Protein AF-A0A943YYN7-F1 (afdb_monomer_lite)

Radius of gyration: 17.91 Å; chains: 1; bounding box: 34×28×57 Å

Secondary structure (DSSP, 8-state):
----PPPP--SS-HHHHHHHHHHHHHHHHHHHHHHHHHHH---HHHHHHHHHHHHHHHHHHHHHHHHHHHHTT--HHHHHTTTTS--

Foldseek 3Di:
DDPPPPQPPPVDDLVNLCVPPNPLSSLVSLLVSLVSCLVSDPDPVVNVVSVVSNVVSVVVNVVVVQVVCVVVVVDPVCVVVVVPPDD

Organism: NCBI:txid626934

Structure (mmCIF, N/CA/C/O backbone):
data_AF-A0A943YYN7-F1
#
_entry.id   AF-A0A943YYN7-F1
#
loop_
_atom_site.group_PDB
_atom_site.id
_atom_site.type_symbol
_atom_site.label_atom_id
_atom_site.label_alt_id
_atom_site.label_comp_id
_atom_site.label_asym_id
_atom_site.label_entity_id
_atom_site.label_seq_id
_atom_site.pdbx_PDB_ins_code
_atom_site.Cartn_x
_atom_site.Cartn_y
_atom_site.Cartn_z
_atom_site.occupancy
_atom_site.B_iso_or_equiv
_atom_site.auth_seq_id
_atom_site.auth_comp_id
_atom_site.auth_asym_id
_atom_site.auth_atom_id
_atom_site.pdbx_PDB_model_num
ATOM 1 N N . MET A 1 1 ? -22.528 0.203 26.634 1.00 40.00 1 MET A N 1
ATOM 2 C CA . MET A 1 1 ? -21.928 -0.915 25.874 1.00 40.00 1 MET A CA 1
ATOM 3 C C . MET A 1 1 ? -21.694 -0.432 24.452 1.00 40.00 1 MET A C 1
ATOM 5 O O . MET A 1 1 ? -22.654 -0.288 23.707 1.00 40.00 1 MET A O 1
ATOM 9 N N . GLY A 1 2 ? -20.458 -0.049 24.122 1.00 43.72 2 GLY A N 1
ATOM 10 C CA . GLY A 1 2 ? -20.115 0.438 22.784 1.00 43.72 2 GLY A CA 1
ATOM 11 C C . GLY A 1 2 ? -20.124 -0.718 21.791 1.00 43.72 2 GLY A C 1
ATOM 12 O O . GLY A 1 2 ? -19.515 -1.751 22.056 1.00 43.72 2 GLY A O 1
ATOM 13 N N . ARG A 1 3 ? -20.844 -0.567 20.675 1.00 48.59 3 ARG A N 1
ATOM 14 C CA . ARG A 1 3 ? -20.768 -1.501 19.548 1.00 48.59 3 ARG A CA 1
ATOM 15 C C . ARG A 1 3 ? -19.358 -1.398 18.976 1.00 48.59 3 ARG A C 1
ATOM 17 O O . ARG A 1 3 ? -19.057 -0.435 18.281 1.00 48.59 3 ARG A O 1
ATOM 24 N N . THR A 1 4 ? -18.495 -2.362 19.269 1.00 53.78 4 THR A N 1
ATOM 25 C CA . THR A 1 4 ? -17.284 -2.561 18.478 1.00 53.78 4 THR A CA 1
ATOM 26 C C . THR A 1 4 ? -17.743 -2.926 17.071 1.00 53.78 4 THR A C 1
ATOM 28 O O . THR A 1 4 ? -18.229 -4.031 16.831 1.00 53.78 4 THR A O 1
ATOM 31 N N . LYS A 1 5 ? -17.683 -1.964 16.140 1.00 55.66 5 LYS A N 1
ATOM 32 C CA . LYS A 1 5 ? -17.810 -2.263 14.712 1.00 55.66 5 LYS A CA 1
ATOM 33 C C . LYS A 1 5 ? -16.773 -3.345 14.415 1.00 55.66 5 LYS A C 1
ATOM 35 O O . LYS A 1 5 ? -15.595 -3.172 14.715 1.00 55.66 5 LYS A O 1
ATOM 40 N N . SER A 1 6 ? -17.239 -4.498 13.939 1.00 54.44 6 SER A N 1
ATOM 41 C CA . SER A 1 6 ? -16.368 -5.599 13.541 1.00 54.44 6 SER A CA 1
A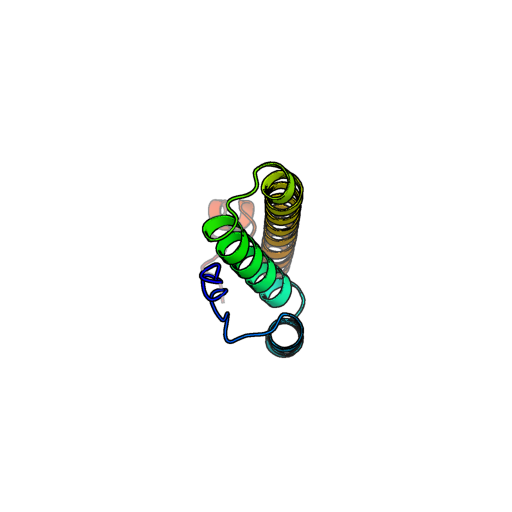TOM 42 C C . SER A 1 6 ? -15.353 -5.053 12.546 1.00 54.44 6 SER A C 1
ATOM 44 O O . SER A 1 6 ? -15.752 -4.585 11.483 1.00 54.44 6 SER A O 1
ATOM 46 N N . ILE A 1 7 ? -14.063 -5.114 12.881 1.00 56.72 7 ILE A N 1
ATOM 47 C CA . ILE A 1 7 ? -12.994 -4.851 11.915 1.00 56.72 7 ILE A CA 1
ATOM 48 C C . ILE A 1 7 ? -13.231 -5.814 10.749 1.00 56.72 7 ILE A C 1
ATOM 50 O O . ILE A 1 7 ? -13.471 -7.008 10.979 1.00 56.72 7 ILE A O 1
ATOM 54 N N . ALA A 1 8 ? -13.248 -5.298 9.519 1.00 52.94 8 ALA A N 1
ATOM 55 C CA . ALA A 1 8 ? -13.370 -6.135 8.338 1.00 52.94 8 ALA A CA 1
ATOM 56 C C . ALA A 1 8 ? -12.253 -7.187 8.390 1.00 52.94 8 ALA A C 1
ATOM 58 O O . ALA A 1 8 ? -11.068 -6.871 8.494 1.00 52.94 8 ALA A O 1
ATOM 59 N N . LYS A 1 9 ? -12.634 -8.467 8.437 1.00 57.81 9 LYS A N 1
ATOM 60 C CA . LYS A 1 9 ? -11.663 -9.556 8.396 1.00 57.81 9 LYS A CA 1
ATOM 61 C C . LYS A 1 9 ? -11.158 -9.646 6.963 1.00 57.81 9 LYS A C 1
ATOM 63 O O . LYS A 1 9 ? -11.709 -10.410 6.175 1.00 57.81 9 LYS A O 1
ATOM 68 N N . THR A 1 10 ? -10.084 -8.933 6.638 1.00 57.28 10 THR A N 1
ATOM 69 C CA . THR A 1 10 ? -9.216 -9.361 5.540 1.00 57.28 10 THR A CA 1
ATOM 70 C C . THR A 1 10 ? -8.786 -10.792 5.851 1.00 57.28 10 THR A C 1
ATOM 72 O O . THR A 1 10 ? -8.011 -11.028 6.780 1.00 57.28 10 THR A O 1
ATOM 75 N N . SER A 1 11 ? -9.328 -11.760 5.109 1.00 66.25 11 SER A N 1
ATOM 76 C CA . SER A 1 11 ? -9.076 -13.194 5.310 1.00 66.25 11 SER A CA 1
ATOM 77 C C . SER A 1 11 ? -7.598 -13.560 5.140 1.00 66.25 11 SER A C 1
ATOM 79 O O . SER A 1 11 ? -7.154 -14.589 5.642 1.00 66.25 11 SER A O 1
ATOM 81 N N . THR A 1 12 ? -6.821 -12.699 4.480 1.00 79.12 12 THR A N 1
ATOM 82 C CA . THR A 1 12 ? -5.392 -12.883 4.228 1.00 79.12 12 THR A CA 1
ATOM 83 C C . THR A 1 12 ? -4.546 -12.013 5.165 1.00 79.12 12 THR A C 1
ATOM 85 O O . THR A 1 12 ? -4.705 -10.788 5.246 1.00 79.12 12 THR A O 1
ATOM 88 N N . SER A 1 13 ? -3.625 -12.643 5.897 1.00 89.69 13 SER A N 1
ATOM 89 C CA . SER A 1 13 ? -2.608 -11.941 6.686 1.00 89.69 13 SER A CA 1
ATOM 90 C C . SER A 1 13 ? -1.503 -11.389 5.776 1.00 89.69 13 SER A C 1
ATOM 92 O O . SER A 1 13 ? -1.305 -11.881 4.667 1.00 89.69 13 SER A O 1
ATOM 94 N N . ILE A 1 14 ? -0.763 -10.376 6.241 1.00 92.88 14 ILE A N 1
ATOM 95 C CA . ILE A 1 14 ? 0.393 -9.846 5.492 1.00 92.88 14 ILE A CA 1
ATOM 96 C C . ILE A 1 14 ? 1.460 -10.939 5.322 1.00 92.88 14 ILE A C 1
ATOM 98 O O . ILE A 1 14 ? 2.020 -11.074 4.243 1.00 92.88 14 ILE A O 1
ATOM 102 N N . ALA A 1 15 ? 1.675 -11.770 6.349 1.00 94.25 15 ALA A N 1
ATOM 103 C CA . ALA A 1 15 ? 2.598 -12.903 6.280 1.00 94.25 15 ALA A CA 1
ATOM 104 C C . ALA A 1 15 ? 2.200 -13.918 5.193 1.00 94.25 15 ALA A C 1
ATOM 106 O O . ALA A 1 15 ? 3.032 -14.303 4.382 1.00 94.25 15 ALA A O 1
ATOM 107 N N . ALA A 1 16 ? 0.916 -14.281 5.107 1.00 93.81 16 ALA A N 1
ATOM 108 C CA . ALA A 1 16 ? 0.438 -15.190 4.064 1.00 93.81 16 ALA A CA 1
ATOM 109 C C . ALA A 1 16 ? 0.543 -14.571 2.658 1.00 93.81 16 ALA A C 1
ATOM 111 O O . ALA A 1 16 ? 0.838 -15.267 1.689 1.00 93.81 16 ALA A O 1
ATOM 112 N N . ALA A 1 17 ? 0.312 -13.260 2.534 1.00 94.50 17 ALA A N 1
ATOM 113 C CA . ALA A 1 17 ? 0.506 -12.540 1.277 1.00 94.50 17 ALA A CA 1
ATOM 114 C C . ALA A 1 17 ? 1.985 -12.529 0.853 1.00 94.50 17 ALA A C 1
ATOM 116 O O . ALA A 1 17 ? 2.282 -12.775 -0.315 1.00 94.50 17 ALA A O 1
ATOM 117 N N . TRP A 1 18 ? 2.898 -12.335 1.809 1.00 96.50 18 TRP A N 1
ATOM 118 C CA . TRP A 1 18 ? 4.340 -12.414 1.585 1.00 96.50 18 TRP A CA 1
ATOM 119 C C . TRP A 1 18 ? 4.774 -13.801 1.106 1.00 96.50 18 TRP A C 1
ATOM 121 O O . TRP A 1 18 ? 5.469 -13.916 0.103 1.00 96.50 18 TRP A O 1
ATOM 131 N N . GLU A 1 19 ? 4.340 -14.864 1.783 1.00 95.81 19 GLU A N 1
ATOM 132 C CA . GLU A 1 19 ? 4.684 -16.239 1.399 1.00 95.81 19 GLU A CA 1
ATOM 133 C C . GLU A 1 19 ? 4.194 -16.594 -0.010 1.00 95.81 19 GLU A C 1
ATOM 135 O O . GLU A 1 19 ? 4.875 -17.309 -0.741 1.00 95.81 19 GLU A O 1
ATOM 140 N N . LYS A 1 20 ? 3.020 -16.089 -0.404 1.00 93.12 20 LYS A N 1
ATOM 141 C CA . LYS A 1 20 ? 2.400 -16.412 -1.693 1.00 93.12 20 LYS A CA 1
ATOM 142 C C . LYS A 1 20 ? 2.949 -15.591 -2.861 1.00 93.12 20 LYS A C 1
ATOM 144 O O . LYS A 1 20 ? 3.085 -16.126 -3.957 1.00 93.12 20 LYS A O 1
ATOM 149 N N . GLY A 1 21 ? 3.160 -14.293 -2.661 1.00 91.81 21 GLY A N 1
ATOM 150 C CA . GLY A 1 21 ? 3.413 -13.335 -3.746 1.00 91.81 21 GLY A CA 1
ATOM 151 C C . GLY A 1 21 ? 4.518 -12.330 -3.443 1.00 91.81 21 GLY A C 1
ATOM 152 O O . GLY A 1 21 ? 4.610 -11.303 -4.112 1.00 91.81 21 GLY A O 1
ATOM 153 N N . GLY A 1 22 ? 5.333 -12.602 -2.423 1.00 95.12 22 GLY A N 1
ATOM 154 C CA . GLY A 1 22 ? 6.460 -11.766 -2.040 1.00 95.12 22 GLY A CA 1
ATOM 155 C C . GLY A 1 22 ? 6.050 -10.356 -1.624 1.00 95.12 22 GLY A C 1
ATOM 156 O O . GLY A 1 22 ? 4.956 -10.106 -1.110 1.00 95.12 22 GLY A O 1
ATOM 157 N N . GLU A 1 23 ? 6.965 -9.418 -1.845 1.00 96.25 23 GLU A N 1
ATOM 158 C CA . GLU A 1 23 ? 6.818 -8.046 -1.372 1.00 96.25 23 GLU A CA 1
ATOM 159 C C . GLU A 1 23 ? 5.643 -7.304 -2.029 1.00 96.25 23 GLU A C 1
ATOM 161 O O . GLU A 1 23 ? 4.941 -6.559 -1.343 1.00 96.25 23 GLU A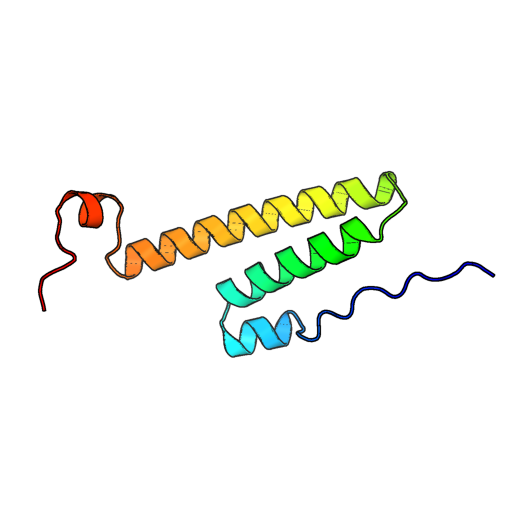 O 1
ATOM 166 N N . ILE A 1 24 ? 5.376 -7.532 -3.320 1.00 96.06 24 ILE A N 1
ATOM 167 C CA . ILE A 1 24 ? 4.281 -6.866 -4.045 1.00 96.06 24 ILE A CA 1
ATOM 168 C C . ILE A 1 24 ? 2.931 -7.235 -3.435 1.00 96.06 24 ILE A C 1
ATOM 170 O O . ILE A 1 24 ? 2.154 -6.349 -3.071 1.00 96.06 24 ILE A O 1
ATOM 174 N N . GLU A 1 25 ? 2.654 -8.529 -3.249 1.00 95.81 25 GLU A N 1
ATOM 175 C CA . GLU A 1 25 ? 1.361 -8.951 -2.706 1.00 95.81 25 GLU A CA 1
ATOM 176 C C . GLU A 1 25 ? 1.230 -8.600 -1.216 1.00 95.81 25 GLU A C 1
ATOM 178 O O . GLU A 1 25 ? 0.148 -8.214 -0.768 1.00 95.81 25 GLU A O 1
ATOM 183 N N . ALA A 1 26 ? 2.325 -8.629 -0.447 1.00 96.69 26 ALA A N 1
ATOM 184 C CA . ALA A 1 26 ? 2.331 -8.145 0.934 1.00 96.69 26 ALA A CA 1
ATOM 185 C C . ALA A 1 26 ? 2.017 -6.641 1.031 1.00 96.69 26 ALA A C 1
ATOM 187 O O . ALA A 1 26 ? 1.230 -6.216 1.887 1.00 96.69 26 ALA A O 1
ATOM 188 N N . THR A 1 27 ? 2.581 -5.835 0.131 1.00 96.94 27 THR A N 1
ATOM 189 C CA . THR A 1 27 ? 2.334 -4.389 0.064 1.00 96.94 27 THR A CA 1
ATOM 190 C C . THR A 1 27 ? 0.898 -4.106 -0.381 1.00 96.94 27 THR A C 1
ATOM 192 O O . THR A 1 27 ? 0.188 -3.345 0.280 1.00 96.94 27 THR A O 1
ATOM 195 N N . ARG A 1 28 ? 0.402 -4.808 -1.410 1.00 96.06 28 ARG A N 1
ATOM 196 C CA . ARG A 1 28 ? -0.999 -4.734 -1.859 1.00 96.06 28 ARG A CA 1
ATOM 197 C C . ARG A 1 28 ? -1.978 -5.092 -0.739 1.00 96.06 28 ARG A C 1
ATOM 199 O O . ARG A 1 28 ? -2.987 -4.410 -0.547 1.00 96.06 28 ARG A O 1
ATOM 206 N N . GLN A 1 29 ? -1.668 -6.123 0.045 1.00 95.88 29 GLN A N 1
ATOM 207 C CA . GLN A 1 29 ? -2.483 -6.518 1.191 1.00 95.88 29 GLN A CA 1
ATOM 208 C C . GLN A 1 29 ? -2.440 -5.493 2.333 1.00 95.88 29 GLN A C 1
ATOM 210 O O . GLN A 1 29 ? -3.443 -5.300 3.023 1.00 95.88 29 GLN A O 1
ATOM 215 N N . SER A 1 30 ? -1.311 -4.811 2.517 1.00 95.69 30 SER A N 1
ATOM 216 C CA . SER A 1 30 ? -1.171 -3.733 3.500 1.00 95.69 30 SER A CA 1
ATOM 217 C C . SER A 1 30 ? -2.035 -2.524 3.132 1.00 95.69 30 SER A C 1
ATOM 219 O O . SER A 1 30 ? -2.758 -2.023 3.990 1.00 95.69 30 SER A O 1
ATOM 221 N N . VAL A 1 31 ? -2.063 -2.123 1.853 1.00 96.56 31 VAL A N 1
ATOM 222 C CA . VAL A 1 31 ? -2.955 -1.057 1.354 1.00 96.56 31 VAL A CA 1
ATOM 223 C C . VAL A 1 31 ? -4.425 -1.391 1.631 1.00 96.56 31 VAL A C 1
ATOM 225 O O . VAL A 1 31 ? -5.144 -0.565 2.192 1.00 96.56 31 VAL A O 1
ATOM 228 N N . ARG A 1 32 ? -4.867 -2.621 1.316 1.00 94.75 32 ARG A N 1
ATOM 229 C CA . ARG A 1 32 ? -6.245 -3.075 1.601 1.00 94.75 32 ARG A CA 1
ATOM 230 C C . ARG A 1 32 ? -6.582 -2.969 3.090 1.00 94.75 32 ARG A C 1
ATOM 232 O O . ARG A 1 32 ? -7.630 -2.442 3.443 1.00 94.75 32 ARG A O 1
ATOM 239 N N . LYS A 1 33 ? -5.679 -3.427 3.962 1.00 93.56 33 LYS A N 1
ATOM 240 C CA . LYS A 1 33 ? -5.860 -3.362 5.420 1.00 93.56 33 LYS A CA 1
ATOM 241 C C . LYS A 1 33 ? -5.943 -1.928 5.938 1.00 93.56 33 LYS A C 1
ATOM 243 O O . LYS A 1 33 ? -6.779 -1.658 6.793 1.00 93.56 33 LYS A O 1
ATOM 248 N N . TYR A 1 34 ? -5.117 -1.012 5.431 1.00 95.12 34 TYR A N 1
ATOM 249 C CA . TYR A 1 34 ? -5.224 0.399 5.803 1.00 95.12 34 TYR A CA 1
ATOM 250 C C . TYR A 1 34 ? -6.582 0.983 5.412 1.00 95.12 34 TYR A C 1
ATOM 252 O O . TYR A 1 34 ? -7.220 1.602 6.260 1.00 95.12 34 TYR A O 1
ATOM 260 N N . ALA A 1 35 ? -7.047 0.739 4.183 1.00 93.25 35 ALA A N 1
ATOM 261 C CA . ALA A 1 35 ? -8.352 1.211 3.724 1.00 93.25 35 ALA A CA 1
ATOM 262 C C . ALA A 1 35 ? -9.495 0.699 4.621 1.00 93.25 35 ALA A C 1
ATOM 264 O O . ALA A 1 35 ? -10.305 1.489 5.098 1.00 93.25 35 ALA A O 1
ATOM 265 N N . GLU A 1 36 ? -9.498 -0.599 4.946 1.00 91.75 36 GLU A N 1
ATOM 266 C CA . GLU A 1 36 ? -10.493 -1.199 5.848 1.00 91.75 36 GLU A CA 1
ATOM 267 C C . GLU A 1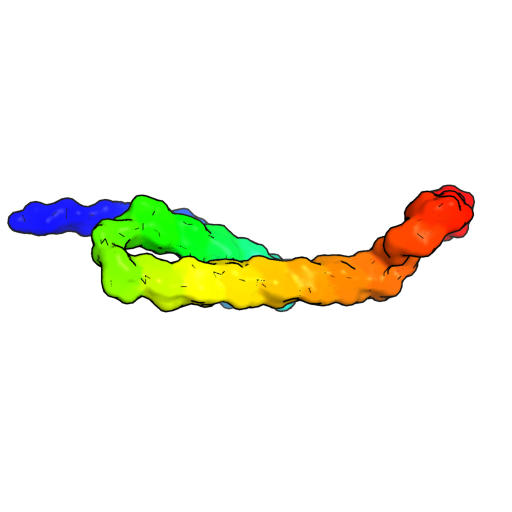 36 ? -10.500 -0.561 7.240 1.00 91.75 36 GLU A C 1
ATOM 269 O O . GLU A 1 36 ? -11.563 -0.322 7.815 1.00 91.75 36 GLU A O 1
ATOM 274 N N . VAL A 1 37 ? -9.317 -0.310 7.809 1.00 91.56 37 VAL A N 1
ATOM 275 C CA . VAL A 1 37 ? -9.207 0.291 9.142 1.00 91.56 37 VAL A CA 1
ATOM 276 C C . VAL A 1 37 ? -9.637 1.756 9.104 1.00 91.56 37 VAL A C 1
ATOM 278 O O . VAL A 1 37 ? -10.333 2.194 10.018 1.00 91.56 37 VAL A O 1
ATOM 281 N N . ILE A 1 38 ? -9.285 2.504 8.056 1.00 92.81 38 ILE A N 1
ATOM 282 C CA . ILE A 1 38 ? -9.710 3.898 7.873 1.00 92.81 38 ILE A CA 1
ATOM 283 C C . ILE A 1 38 ? -11.239 3.992 7.817 1.00 92.81 38 ILE A C 1
ATOM 285 O O . ILE A 1 38 ? -11.806 4.791 8.558 1.00 92.81 38 ILE A O 1
ATOM 289 N N . ASP A 1 39 ? -11.908 3.131 7.043 1.00 91.19 39 ASP A N 1
ATOM 290 C CA . ASP A 1 39 ? -13.374 3.133 6.893 1.00 91.19 39 ASP A CA 1
ATOM 291 C C . ASP A 1 39 ? -14.129 2.945 8.218 1.00 91.19 39 ASP A C 1
ATOM 293 O O . ASP A 1 39 ? -15.245 3.445 8.396 1.00 91.19 39 ASP A O 1
ATOM 297 N N . VAL A 1 40 ? -13.536 2.218 9.171 1.00 90.88 40 VAL A N 1
ATOM 298 C CA . VAL A 1 40 ? -14.136 1.982 10.494 1.00 90.88 40 VAL A CA 1
ATOM 299 C C . VAL A 1 40 ? -13.605 2.918 11.583 1.00 90.88 40 VAL A C 1
ATOM 301 O O . VAL A 1 40 ? -14.120 2.888 12.703 1.00 90.88 40 VAL A O 1
ATOM 304 N N . THR A 1 41 ? -12.598 3.745 11.287 1.00 91.06 41 THR A N 1
ATOM 305 C CA . THR A 1 41 ? -11.979 4.653 12.260 1.00 91.06 41 THR A CA 1
ATOM 306 C C . THR A 1 41 ? -12.766 5.956 12.357 1.00 91.06 41 THR A C 1
ATOM 308 O O . THR A 1 41 ? -12.783 6.769 11.442 1.00 91.06 41 THR A O 1
ATOM 311 N N . GLU A 1 42 ? -13.381 6.197 13.515 1.00 88.94 42 GLU A N 1
ATOM 312 C CA . GLU A 1 42 ? -14.158 7.422 13.774 1.00 88.94 42 GLU A CA 1
ATOM 313 C C . GLU A 1 42 ? -13.303 8.549 14.387 1.00 88.94 42 GLU A C 1
ATOM 315 O O . GLU A 1 42 ? -13.668 9.724 14.357 1.00 88.94 42 GLU A O 1
ATOM 320 N N . SER A 1 43 ? -12.142 8.201 14.947 1.00 90.19 43 SER A N 1
ATOM 321 C CA . SER A 1 43 ? -11.229 9.135 15.606 1.00 90.19 43 SER A CA 1
ATOM 322 C C . SER A 1 43 ? -10.333 9.844 14.592 1.00 90.19 43 SER A C 1
ATOM 324 O O . SER A 1 43 ? -9.443 9.243 13.993 1.00 90.19 43 SER A O 1
ATOM 326 N N . GLY A 1 44 ? -10.500 11.163 14.450 1.00 82.56 44 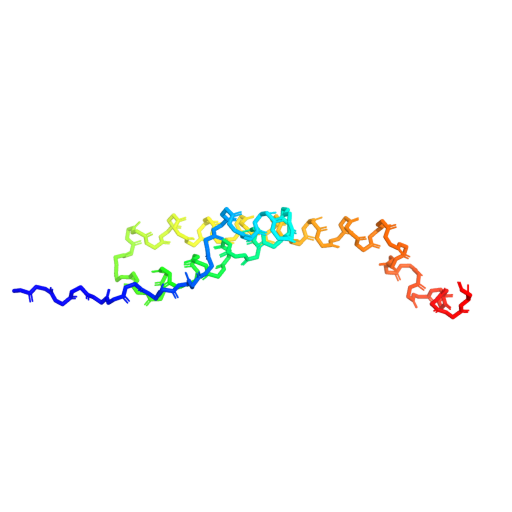GLY A N 1
ATOM 327 C CA . GLY A 1 44 ? -9.632 11.977 13.590 1.00 82.56 44 GLY A CA 1
ATOM 328 C C . GLY A 1 44 ? -8.156 11.976 14.005 1.00 82.56 44 GLY A C 1
ATOM 329 O O . GLY A 1 44 ? -7.277 12.097 13.153 1.00 82.56 44 GLY A O 1
ATOM 330 N N . ARG A 1 45 ? -7.869 11.781 15.301 1.00 88.06 45 ARG A N 1
ATOM 331 C CA . ARG A 1 45 ? -6.498 11.621 15.811 1.00 88.06 45 ARG A CA 1
ATOM 332 C C . ARG A 1 45 ? -5.845 10.353 15.263 1.00 88.06 45 ARG A C 1
ATOM 334 O O . ARG A 1 45 ? -4.665 10.387 14.923 1.00 88.06 45 ARG A O 1
ATOM 341 N N . ASP A 1 46 ? -6.618 9.278 15.161 1.00 89.75 46 ASP A N 1
ATOM 342 C CA . ASP A 1 46 ? -6.126 7.971 14.727 1.00 89.75 46 ASP A CA 1
ATOM 343 C C . ASP A 1 46 ? -6.149 7.836 13.196 1.00 89.75 46 ASP A C 1
ATOM 345 O O . ASP A 1 46 ? -5.328 7.118 12.634 1.00 89.75 46 ASP A O 1
ATOM 349 N N . MET A 1 47 ? -6.998 8.600 12.493 1.00 92.50 47 MET A N 1
ATOM 350 C CA . MET A 1 47 ? -7.023 8.632 11.024 1.00 92.50 47 MET A CA 1
ATOM 351 C C . MET A 1 47 ? -5.714 9.127 10.404 1.00 92.50 47 MET A C 1
ATOM 353 O O . MET A 1 47 ? -5.258 8.558 9.416 1.00 92.50 47 MET A O 1
ATOM 357 N N . LYS A 1 48 ? -5.094 10.181 10.952 1.00 92.81 48 LYS A N 1
ATOM 358 C CA . LYS A 1 48 ? -3.896 10.788 10.344 1.00 92.81 48 LYS A CA 1
ATOM 359 C C . LYS A 1 48 ? -2.747 9.785 10.132 1.00 92.81 48 LYS A C 1
ATOM 361 O O . LYS A 1 48 ? -2.293 9.681 8.995 1.00 92.81 48 LYS A O 1
ATOM 366 N N . PRO A 1 49 ? -2.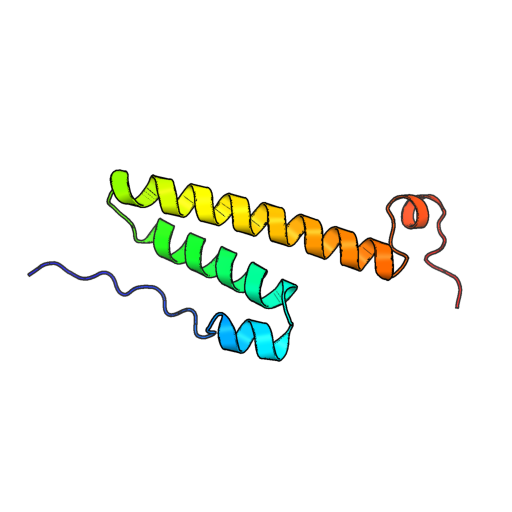279 9.036 11.152 1.00 95.12 49 PRO A N 1
ATOM 367 C CA . PRO A 1 49 ? -1.223 8.047 10.942 1.00 95.12 49 PRO A CA 1
ATOM 368 C C . PRO A 1 49 ? -1.646 6.908 10.001 1.00 95.12 49 PRO A C 1
ATOM 370 O O . PRO A 1 49 ? -0.814 6.435 9.233 1.00 95.12 49 PRO A O 1
ATOM 373 N N . LEU A 1 5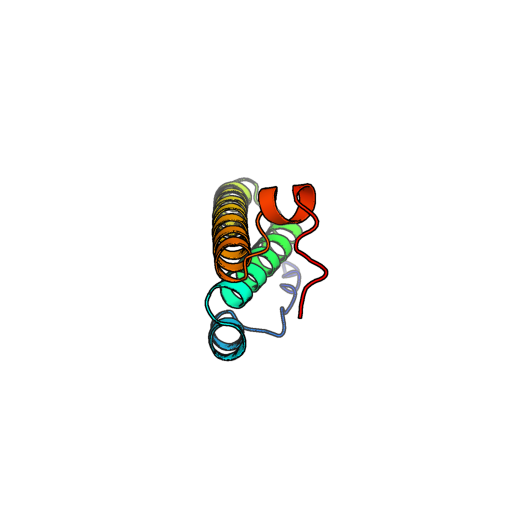0 ? -2.923 6.502 10.001 1.00 94.69 50 LEU A N 1
ATOM 374 C CA . LEU A 1 50 ? -3.426 5.468 9.087 1.00 94.69 50 LEU A CA 1
ATOM 375 C C . LEU A 1 50 ? -3.387 5.920 7.622 1.00 94.69 50 LEU A C 1
ATOM 377 O O . LEU A 1 50 ? -2.944 5.166 6.761 1.00 94.69 50 LEU A O 1
ATOM 381 N N . ILE A 1 51 ? -3.810 7.156 7.340 1.00 95.50 51 ILE A N 1
ATOM 382 C CA . ILE A 1 51 ? -3.787 7.733 5.989 1.00 95.50 51 ILE A CA 1
ATOM 383 C C . ILE A 1 51 ? -2.345 7.888 5.498 1.00 95.50 51 ILE A C 1
ATOM 385 O O . ILE A 1 51 ? -2.046 7.524 4.363 1.00 95.50 51 ILE A O 1
ATOM 389 N N . THR A 1 52 ? -1.442 8.388 6.348 1.00 96.75 52 THR A N 1
ATOM 390 C CA . THR A 1 52 ? -0.018 8.502 5.999 1.00 96.75 52 THR A CA 1
ATOM 391 C C . THR A 1 52 ? 0.584 7.133 5.681 1.00 96.75 52 THR A C 1
ATOM 393 O O . THR A 1 52 ? 1.159 6.971 4.609 1.00 96.75 52 THR A O 1
ATOM 396 N N . GLY A 1 53 ? 0.370 6.128 6.537 1.00 96.31 53 GLY A N 1
ATOM 397 C CA . GLY A 1 53 ? 0.856 4.768 6.284 1.00 96.31 53 GLY A CA 1
ATOM 398 C C . GLY A 1 53 ? 0.263 4.136 5.019 1.00 96.31 53 GLY A C 1
ATOM 399 O O . GLY A 1 53 ? 0.956 3.410 4.308 1.00 96.31 53 GLY A O 1
ATOM 400 N N . MET A 1 54 ? -0.996 4.446 4.687 1.00 97.12 54 MET A N 1
ATOM 401 C CA . MET A 1 54 ? -1.617 4.002 3.438 1.00 97.12 54 MET A CA 1
ATOM 402 C C . MET A 1 54 ? -0.931 4.605 2.209 1.00 97.12 54 MET A C 1
ATOM 404 O O . MET A 1 54 ? -0.662 3.879 1.255 1.00 97.12 54 MET A O 1
ATOM 408 N N . PHE A 1 55 ? -0.639 5.910 2.219 1.00 97.88 55 PHE A N 1
ATOM 409 C CA . PHE A 1 55 ? 0.050 6.559 1.101 1.00 97.88 55 PHE A CA 1
ATOM 410 C C . PHE A 1 55 ? 1.477 6.043 0.929 1.00 97.88 55 PHE A C 1
ATOM 412 O O . PHE A 1 55 ? 1.861 5.721 -0.191 1.00 97.88 55 PHE A O 1
ATOM 419 N N . GLU A 1 56 ? 2.215 5.844 2.021 1.00 98.06 56 GLU A N 1
ATOM 420 C CA . GLU A 1 56 ? 3.548 5.232 1.971 1.00 98.06 56 GLU A CA 1
ATOM 421 C C . GLU A 1 56 ? 3.507 3.813 1.375 1.00 98.06 56 GLU A C 1
ATOM 423 O O . GLU A 1 56 ? 4.345 3.454 0.546 1.00 98.06 56 GLU A O 1
ATOM 428 N N . ALA A 1 57 ? 2.499 3.009 1.735 1.00 97.44 57 ALA A N 1
ATOM 429 C CA . ALA A 1 57 ? 2.312 1.679 1.160 1.00 97.44 57 ALA A CA 1
ATOM 430 C C . ALA A 1 57 ? 1.946 1.726 -0.337 1.00 97.44 57 ALA A C 1
ATOM 432 O O . ALA A 1 57 ? 2.409 0.883 -1.104 1.00 97.44 57 ALA A O 1
ATOM 433 N N . ILE A 1 58 ? 1.150 2.710 -0.771 1.00 98.06 58 ILE A N 1
ATOM 434 C CA . ILE A 1 58 ? 0.824 2.923 -2.191 1.00 98.06 58 ILE A CA 1
ATOM 435 C C . ILE A 1 58 ? 2.074 3.317 -2.979 1.00 98.06 58 ILE A C 1
ATOM 437 O O . ILE A 1 58 ? 2.308 2.768 -4.054 1.00 98.06 58 ILE A O 1
ATOM 441 N N . ASP A 1 59 ? 2.886 4.231 -2.453 1.00 97.81 59 ASP A N 1
ATOM 442 C CA . ASP A 1 59 ? 4.118 4.662 -3.113 1.00 97.81 59 ASP A CA 1
ATOM 443 C C . ASP A 1 59 ? 5.117 3.505 -3.222 1.00 97.81 59 ASP A C 1
ATOM 445 O O . ASP A 1 59 ? 5.723 3.303 -4.277 1.00 97.81 59 ASP A O 1
ATOM 449 N N . ARG A 1 60 ? 5.221 2.669 -2.178 1.00 97.38 60 ARG A N 1
ATOM 450 C CA . ARG A 1 60 ? 6.017 1.437 -2.238 1.00 97.38 60 ARG A CA 1
ATOM 451 C C . ARG A 1 60 ? 5.494 0.475 -3.302 1.00 97.38 60 ARG A C 1
ATOM 453 O O . ARG A 1 60 ? 6.302 -0.082 -4.040 1.00 97.38 60 ARG A O 1
ATOM 460 N N . LEU A 1 61 ? 4.176 0.281 -3.383 1.00 97.00 61 LEU A N 1
ATOM 461 C CA . LEU A 1 61 ? 3.568 -0.624 -4.360 1.00 97.00 61 LEU A CA 1
ATOM 462 C C . LEU A 1 61 ? 3.859 -0.168 -5.792 1.00 97.00 61 LEU A C 1
ATOM 464 O O . LEU A 1 61 ? 4.321 -0.977 -6.588 1.00 97.00 61 LEU A O 1
ATOM 468 N N . LYS A 1 62 ? 3.682 1.125 -6.086 1.00 95.75 62 LYS A N 1
ATOM 469 C CA . LYS A 1 62 ? 4.010 1.700 -7.398 1.00 95.75 62 LYS A CA 1
ATOM 470 C C . LYS A 1 62 ? 5.471 1.472 -7.767 1.00 95.75 62 LYS A C 1
ATOM 472 O O . LYS A 1 62 ? 5.752 0.980 -8.850 1.00 95.75 62 LYS A O 1
ATOM 477 N N . ALA A 1 63 ? 6.394 1.758 -6.847 1.00 96.12 63 ALA A N 1
ATOM 478 C CA . ALA A 1 63 ? 7.821 1.563 -7.093 1.00 96.12 63 ALA A CA 1
ATOM 479 C C . ALA A 1 63 ? 8.178 0.092 -7.376 1.00 96.12 63 ALA A C 1
ATOM 481 O O . ALA A 1 63 ? 9.080 -0.187 -8.163 1.00 96.12 63 ALA A O 1
ATOM 482 N N . LEU A 1 64 ? 7.490 -0.856 -6.731 1.00 94.31 64 LEU A N 1
ATOM 483 C CA . LEU A 1 64 ? 7.689 -2.283 -6.978 1.00 94.31 64 LEU A CA 1
ATOM 484 C C . LEU A 1 64 ? 7.110 -2.725 -8.326 1.00 94.31 64 LEU A C 1
ATOM 486 O O . LEU A 1 64 ? 7.783 -3.453 -9.049 1.00 94.31 64 LEU A O 1
ATOM 490 N N . GLU A 1 65 ? 5.900 -2.279 -8.668 1.00 92.25 65 GLU A N 1
ATOM 491 C CA . GLU A 1 65 ? 5.254 -2.589 -9.951 1.00 92.25 65 GLU A CA 1
ATOM 492 C C . GLU A 1 65 ? 6.046 -1.986 -11.127 1.00 92.25 65 GLU A C 1
ATOM 494 O O . GLU A 1 65 ? 6.265 -2.657 -12.132 1.00 92.25 65 GLU A O 1
ATOM 499 N N . GLU A 1 66 ? 6.580 -0.769 -10.980 1.00 92.12 66 GLU A N 1
ATOM 500 C CA . GLU A 1 66 ? 7.478 -0.149 -11.965 1.00 92.12 66 GLU A CA 1
ATOM 501 C C . GLU A 1 66 ? 8.796 -0.922 -12.123 1.00 92.12 66 GLU A C 1
ATOM 503 O O . GLU A 1 66 ? 9.272 -1.121 -13.243 1.00 92.12 66 GLU A O 1
ATOM 508 N N . ALA A 1 67 ? 9.393 -1.382 -11.018 1.00 90.12 67 ALA A N 1
ATOM 509 C CA . ALA A 1 67 ? 10.613 -2.184 -11.062 1.00 90.12 67 ALA A CA 1
ATOM 510 C C . ALA A 1 67 ? 10.384 -3.557 -11.717 1.00 90.12 67 ALA A C 1
ATOM 512 O O . ALA A 1 67 ? 11.258 -4.050 -12.434 1.00 90.12 67 ALA A O 1
ATOM 513 N N . GLU A 1 68 ? 9.220 -4.170 -11.492 1.00 88.25 68 GLU A N 1
ATOM 514 C CA . GLU A 1 68 ? 8.827 -5.426 -12.132 1.00 88.25 68 GLU A CA 1
ATOM 515 C C . GLU A 1 68 ? 8.580 -5.243 -13.635 1.00 88.25 68 GLU A C 1
ATOM 517 O O . GLU A 1 68 ? 9.169 -5.976 -14.430 1.00 88.25 68 GLU A O 1
ATOM 522 N N . ALA A 1 69 ? 7.838 -4.208 -14.037 1.00 83.81 69 ALA A N 1
ATOM 523 C CA . ALA A 1 69 ? 7.622 -3.875 -15.446 1.00 83.81 69 ALA A CA 1
ATOM 524 C C . ALA A 1 69 ? 8.945 -3.590 -16.181 1.00 83.81 69 ALA A C 1
ATOM 526 O O . ALA A 1 69 ? 9.185 -4.091 -17.281 1.00 83.81 69 ALA A O 1
ATOM 527 N N . ALA A 1 70 ? 9.866 -2.858 -15.543 1.00 81.62 70 ALA A N 1
ATOM 528 C CA . ALA A 1 70 ? 11.199 -2.619 -16.092 1.00 81.62 70 ALA A CA 1
ATOM 529 C C . ALA A 1 70 ? 12.024 -3.911 -16.240 1.00 81.62 70 ALA A C 1
ATOM 531 O O . ALA A 1 70 ? 12.773 -4.048 -17.209 1.00 81.62 70 ALA A O 1
ATOM 532 N N . ARG A 1 71 ? 11.889 -4.866 -15.307 1.00 77.69 71 ARG A N 1
ATOM 533 C CA . ARG A 1 71 ? 12.546 -6.185 -15.376 1.00 77.69 71 ARG A CA 1
ATOM 534 C C . ARG A 1 71 ? 11.989 -7.037 -16.516 1.00 77.69 71 ARG A C 1
ATOM 536 O O . ARG A 1 71 ? 12.750 -7.752 -17.159 1.00 77.69 71 ARG A O 1
ATOM 543 N N . GLU A 1 72 ? 10.684 -6.972 -16.752 1.00 76.38 72 GLU A N 1
ATOM 544 C CA . GLU A 1 72 ? 9.988 -7.756 -17.781 1.00 76.38 72 GLU A CA 1
ATOM 545 C C . GLU A 1 72 ? 10.124 -7.158 -19.188 1.00 76.38 72 GLU A C 1
ATOM 547 O O . GLU A 1 72 ? 9.644 -7.732 -20.160 1.00 76.38 72 GLU A O 1
ATOM 552 N N . GLY A 1 73 ? 10.842 -6.039 -19.319 1.00 63.09 73 GLY A N 1
ATOM 553 C CA . GLY A 1 73 ? 11.050 -5.354 -20.592 1.00 63.09 73 GLY A CA 1
ATOM 554 C C . GLY A 1 73 ? 9.856 -4.506 -21.030 1.00 63.09 73 GLY A C 1
ATOM 555 O O . GLY A 1 73 ? 9.973 -3.796 -22.027 1.00 63.09 73 GLY A O 1
ATOM 556 N N . ASP A 1 74 ? 8.766 -4.499 -20.257 1.00 62.44 74 ASP A N 1
ATOM 557 C CA . ASP A 1 74 ? 7.541 -3.731 -20.495 1.00 62.44 74 ASP A CA 1
ATOM 558 C C . ASP A 1 74 ? 7.720 -2.280 -20.019 1.00 62.44 74 ASP A C 1
ATOM 560 O O . ASP A 1 74 ? 7.090 -1.763 -19.097 1.00 62.44 74 ASP A O 1
ATOM 564 N N . THR A 1 75 ? 8.699 -1.611 -20.621 1.00 65.31 75 THR A N 1
ATOM 565 C CA . THR A 1 75 ? 8.945 -0.189 -20.383 1.00 65.31 75 THR A CA 1
ATOM 566 C C . THR A 1 75 ? 7.955 0.651 -21.194 1.00 65.31 75 THR A C 1
ATOM 568 O O . THR A 1 75 ? 7.572 0.247 -22.294 1.00 65.31 75 THR A O 1
ATOM 571 N N . PRO A 1 76 ? 7.609 1.880 -20.769 1.00 67.00 76 PRO A N 1
ATOM 572 C CA . PRO A 1 76 ? 6.838 2.799 -21.612 1.00 67.00 76 PRO A CA 1
ATOM 573 C C . PRO A 1 76 ? 7.466 2.998 -23.003 1.00 67.00 76 PRO A C 1
ATOM 575 O O . PRO A 1 76 ? 6.763 3.168 -23.996 1.00 67.00 76 PRO A O 1
ATOM 578 N N . LEU A 1 77 ? 8.799 2.911 -23.093 1.00 65.12 77 LEU A N 1
ATOM 579 C CA . LEU A 1 77 ? 9.523 2.931 -24.361 1.00 65.12 77 LEU A CA 1
ATOM 580 C C . LEU A 1 77 ? 9.222 1.688 -25.219 1.00 65.12 77 LEU A C 1
ATOM 582 O O . LEU A 1 77 ? 9.042 1.828 -26.420 1.00 65.12 77 LEU A O 1
ATOM 586 N N . SER A 1 78 ? 9.119 0.494 -24.631 1.00 66.69 78 SER A N 1
ATOM 587 C CA . SER A 1 78 ? 8.780 -0.747 -25.351 1.00 66.69 78 SER A CA 1
ATOM 588 C C . SER A 1 78 ? 7.370 -0.725 -25.960 1.00 66.69 78 SER A C 1
ATOM 590 O O . SER A 1 78 ? 7.186 -1.190 -27.086 1.00 66.69 78 SER A O 1
ATOM 592 N N . GLN A 1 79 ? 6.411 -0.087 -25.276 1.00 64.38 79 GLN A N 1
ATOM 593 C CA . GLN A 1 79 ? 5.043 0.118 -25.765 1.00 64.38 79 GLN A CA 1
ATOM 594 C C . GLN A 1 79 ? 5.001 1.130 -26.919 1.00 64.38 79 GLN A C 1
ATOM 596 O O . GLN A 1 79 ? 4.285 0.928 -27.897 1.00 64.38 79 GLN A O 1
ATOM 601 N N . ILE A 1 80 ? 5.815 2.191 -26.847 1.00 67.75 80 ILE A N 1
ATOM 602 C CA . ILE A 1 80 ? 5.974 3.177 -27.930 1.00 67.75 80 ILE A CA 1
ATOM 603 C C . ILE A 1 80 ? 6.700 2.567 -29.140 1.00 67.75 80 ILE A C 1
ATOM 605 O O . ILE A 1 80 ? 6.379 2.893 -30.281 1.00 67.75 80 ILE A O 1
ATOM 609 N N . LEU A 1 81 ? 7.674 1.686 -28.902 1.00 71.94 81 LEU A N 1
ATOM 610 C CA . LEU A 1 81 ? 8.485 1.051 -29.943 1.00 71.94 81 LEU A CA 1
ATOM 611 C C . LEU A 1 81 ? 7.824 -0.188 -30.571 1.00 71.94 81 LEU A C 1
ATOM 613 O O . LEU A 1 81 ? 8.401 -0.764 -31.490 1.00 71.94 81 LEU A O 1
ATOM 617 N N . GLY A 1 82 ? 6.636 -0.601 -30.111 1.00 64.12 82 GLY A N 1
ATOM 618 C CA . GLY A 1 82 ? 5.904 -1.742 -30.674 1.00 64.12 82 GLY A CA 1
ATOM 619 C C . GLY A 1 82 ? 6.634 -3.081 -30.534 1.00 64.12 82 GLY A C 1
ATOM 620 O O . GLY A 1 82 ? 6.371 -4.003 -31.298 1.00 64.12 82 GLY A O 1
ATOM 621 N N . MET A 1 83 ? 7.554 -3.205 -29.572 1.00 59.44 83 MET A N 1
ATOM 622 C CA . MET A 1 83 ? 8.371 -4.415 -29.388 1.00 59.44 83 MET A CA 1
ATOM 623 C C . MET A 1 83 ? 7.618 -5.560 -28.682 1.00 59.44 83 MET A C 1
ATOM 625 O O . MET A 1 83 ? 8.225 -6.580 -28.376 1.00 59.44 83 MET A O 1
ATOM 629 N N . GLY A 1 84 ? 6.310 -5.408 -28.442 1.00 56.41 84 GLY A N 1
ATOM 630 C CA . GLY A 1 84 ? 5.446 -6.432 -27.840 1.00 56.41 84 GLY A CA 1
ATOM 631 C C . GLY A 1 84 ? 5.072 -7.597 -28.766 1.00 56.41 84 GLY A C 1
ATOM 632 O O . GLY A 1 84 ? 4.593 -8.612 -28.274 1.00 56.41 84 GLY A O 1
ATOM 633 N N . ASP A 1 85 ? 5.333 -7.495 -30.074 1.00 53.81 85 ASP A N 1
ATOM 634 C CA . ASP A 1 85 ? 5.123 -8.585 -31.036 1.00 53.81 85 ASP A CA 1
ATOM 635 C C . ASP A 1 85 ? 6.475 -9.086 -31.568 1.00 53.81 85 ASP A C 1
ATOM 637 O O . ASP A 1 85 ? 6.967 -8.631 -32.604 1.00 53.81 85 ASP A O 1
ATOM 641 N N . GLY A 1 86 ? 7.110 -10.022 -30.857 1.00 54.06 86 GLY A N 1
ATOM 642 C CA . GLY A 1 86 ? 8.410 -10.540 -31.286 1.00 54.06 86 GLY A CA 1
ATOM 643 C C . GLY A 1 86 ? 8.994 -11.695 -30.473 1.00 54.06 86 GLY A C 1
ATOM 644 O O . GLY A 1 86 ? 10.081 -11.525 -29.935 1.00 54.06 86 GLY A O 1
ATOM 645 N N . VAL A 1 87 ? 8.324 -12.859 -30.536 1.00 40.56 87 VAL A N 1
ATOM 646 C CA . VAL A 1 87 ? 8.764 -14.225 -30.132 1.00 40.56 87 VAL A CA 1
ATOM 647 C C . VAL A 1 87 ? 8.789 -14.538 -28.637 1.00 40.56 87 VAL A C 1
ATOM 649 O O . VAL A 1 87 ? 9.593 -13.941 -27.895 1.00 40.56 87 VAL A O 1
#

Sequence (87 aa):
MGRTKSIAKTSTSIAAAWEKGGEIEATRQSVRKYAEVIDVTESGRDMKPLITGMFEAIDRLKALEEAEAAREGDTPLSQILGMGDGV

pLDDT: mean 82.42, std 17.05, range [40.0, 98.06]